Protein AF-A0A3D3G5K6-F1 (afdb_monomer_lite)

Organism: Acinetobacter radioresistens (NCBI:txid40216)

Sequence (55 aa):
MKKLLPTSTAGSLPKPSWLAEPEKLWSPWKLENEGLAEGKKDALRLALHEQQLAG

Structure (mmCIF, N/CA/C/O backbone):
data_AF-A0A3D3G5K6-F1
#
_entry.id   AF-A0A3D3G5K6-F1
#
loop_
_atom_site.group_PDB
_atom_site.id
_atom_site.type_symbol
_atom_site.label_atom_id
_atom_site.label_alt_id
_atom_site.label_comp_id
_atom_site.label_asym_id
_atom_site.label_entity_id
_atom_site.label_seq_id
_atom_site.pdbx_PDB_ins_code
_atom_site.Cartn_x
_atom_site.Cartn_y
_atom_site.Cartn_z
_atom_site.occupancy
_atom_site.B_iso_or_equiv
_atom_site.auth_seq_id
_atom_site.auth_comp_id
_atom_site.auth_asym_id
_atom_site.auth_atom_id
_atom_site.pdbx_PDB_model_num
ATOM 1 N N . MET A 1 1 ? -5.175 9.154 26.973 1.00 74.44 1 MET A N 1
ATOM 2 C CA . MET A 1 1 ? -6.293 8.235 27.295 1.00 74.44 1 MET A CA 1
ATOM 3 C C . MET A 1 1 ? -5.911 6.822 26.873 1.00 74.44 1 MET A C 1
ATOM 5 O O . MET A 1 1 ? -5.295 6.681 25.824 1.00 74.44 1 MET A O 1
ATOM 9 N N . LYS A 1 2 ? -6.228 5.789 27.663 1.00 87.50 2 LYS A N 1
ATOM 10 C CA . LYS A 1 2 ? -5.992 4.383 27.282 1.00 87.50 2 LYS A CA 1
ATOM 11 C C . LYS A 1 2 ? -7.123 3.931 26.343 1.00 87.50 2 LYS A C 1
ATOM 13 O O . LYS A 1 2 ? -8.280 4.014 26.747 1.00 87.50 2 LYS A O 1
ATOM 18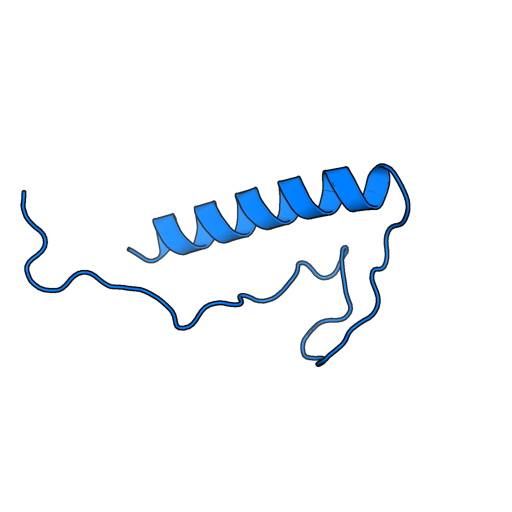 N N . LYS A 1 3 ? -6.817 3.507 25.105 1.00 90.00 3 LYS A N 1
ATOM 19 C CA . LYS A 1 3 ? -7.828 2.964 24.169 1.00 90.00 3 LYS A CA 1
ATO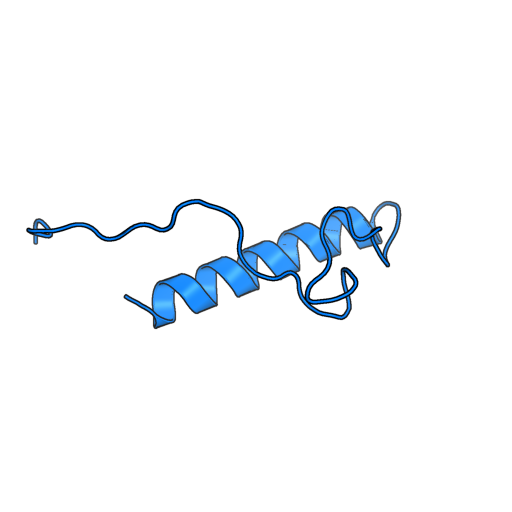M 20 C C . LYS A 1 3 ? -8.376 1.642 24.743 1.00 90.00 3 LYS A C 1
ATOM 22 O O . LYS A 1 3 ? -7.584 0.773 25.098 1.00 90.00 3 LYS A O 1
ATOM 27 N N . LEU A 1 4 ? -9.704 1.511 24.855 1.00 96.38 4 LEU A N 1
ATOM 28 C CA . LEU A 1 4 ? -10.373 0.322 25.418 1.00 96.38 4 LEU A CA 1
ATOM 29 C C . LEU A 1 4 ? -10.225 -0.905 24.506 1.00 96.38 4 LEU A C 1
ATOM 31 O O . LEU A 1 4 ? -9.954 -1.999 24.987 1.00 96.38 4 LEU A O 1
ATOM 35 N N . LEU A 1 5 ? -10.360 -0.693 23.195 1.00 96.44 5 LEU A N 1
ATOM 36 C CA . LEU A 1 5 ? -10.194 -1.700 22.149 1.00 96.44 5 LEU A CA 1
ATOM 37 C C . LEU A 1 5 ? -9.234 -1.136 21.088 1.00 96.44 5 LEU A C 1
ATOM 39 O O . LEU A 1 5 ? -9.679 -0.412 20.196 1.00 96.44 5 LEU A O 1
ATOM 43 N N . PRO A 1 6 ? -7.912 -1.352 21.208 1.00 95.81 6 PRO A N 1
ATOM 44 C CA . PRO A 1 6 ? -6.969 -0.898 20.193 1.00 95.81 6 PRO A CA 1
ATOM 45 C C . PRO A 1 6 ? -7.190 -1.675 18.889 1.00 95.81 6 PRO A C 1
ATOM 47 O O . PRO A 1 6 ? -7.233 -2.904 18.889 1.00 95.81 6 PRO A O 1
ATOM 50 N N . THR A 1 7 ? -7.339 -0.955 17.782 1.00 96.69 7 THR A N 1
ATOM 51 C CA . THR A 1 7 ? -7.491 -1.525 16.441 1.00 96.69 7 THR A CA 1
ATOM 52 C C . THR A 1 7 ? -6.128 -1.781 15.800 1.00 96.69 7 THR A C 1
ATOM 54 O O . THR A 1 7 ? -5.161 -1.061 16.045 1.00 96.69 7 THR A O 1
ATOM 57 N N . SER A 1 8 ? -6.054 -2.826 14.979 1.00 97.00 8 SER A N 1
ATOM 58 C CA . SER A 1 8 ? -4.904 -3.152 14.132 1.00 97.00 8 SER A CA 1
ATOM 59 C C . SER A 1 8 ? -5.395 -3.929 12.912 1.00 97.00 8 SER A C 1
ATOM 61 O O . SER A 1 8 ? -6.482 -4.508 12.941 1.00 97.00 8 SER A O 1
ATOM 63 N N . THR A 1 9 ? -4.597 -3.970 11.849 1.00 97.56 9 THR A N 1
ATOM 64 C CA . THR A 1 9 ? -4.846 -4.837 10.691 1.00 97.56 9 THR A CA 1
ATOM 65 C C . THR A 1 9 ? -4.053 -6.141 10.812 1.00 97.56 9 THR A C 1
ATOM 67 O O . THR A 1 9 ? -3.185 -6.280 11.677 1.00 97.56 9 THR A O 1
ATOM 70 N N . ALA A 1 10 ? -4.339 -7.101 9.928 1.00 97.94 10 ALA A N 1
ATOM 71 C CA . ALA A 1 10 ? -3.566 -8.339 9.808 1.00 97.94 10 ALA A CA 1
ATOM 72 C C . ALA A 1 10 ? -2.176 -8.132 9.168 1.00 97.94 10 ALA A C 1
ATOM 74 O O . ALA A 1 10 ? -1.350 -9.041 9.205 1.00 97.94 10 ALA A O 1
ATOM 75 N N . GLY A 1 11 ? -1.916 -6.966 8.559 1.00 96.12 11 GLY A N 1
ATOM 76 C CA . GLY A 1 11 ? -0.642 -6.659 7.913 1.00 96.12 11 GLY A CA 1
ATOM 77 C C . GLY A 1 11 ? -0.790 -5.842 6.631 1.00 96.12 11 GLY A C 1
ATOM 78 O O . GLY A 1 11 ? -1.031 -4.641 6.679 1.00 96.12 11 GLY A O 1
ATOM 79 N N . SER A 1 12 ? -0.559 -6.483 5.483 1.00 96.44 12 SER A N 1
ATOM 80 C CA . SER A 1 12 ? -0.374 -5.814 4.189 1.00 96.44 12 SER A CA 1
ATOM 81 C C . SER A 1 12 ? -1.528 -4.895 3.785 1.00 96.44 12 SER A C 1
A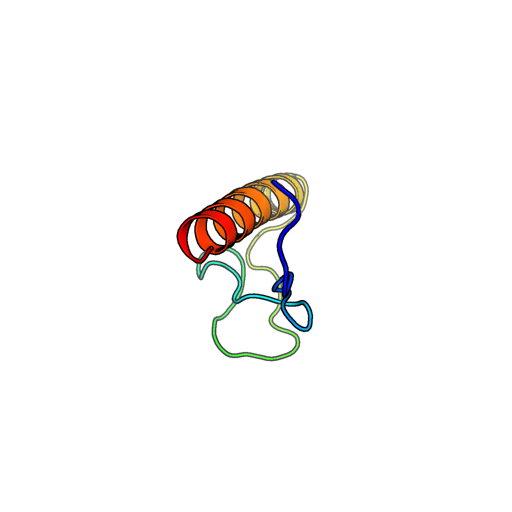TOM 83 O O . SER A 1 12 ? -2.692 -5.269 3.906 1.00 96.44 12 SER A O 1
ATOM 85 N N . LEU A 1 13 ? -1.177 -3.762 3.177 1.00 97.69 13 LEU A N 1
ATOM 86 C CA . LEU A 1 13 ?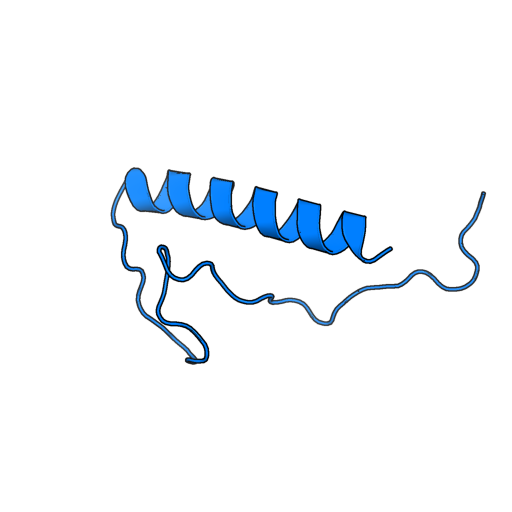 -2.091 -2.862 2.472 1.00 97.69 13 LEU A CA 1
ATOM 87 C C . LEU A 1 13 ? -1.761 -2.838 0.965 1.00 97.69 13 LEU A C 1
ATOM 89 O O . LEU A 1 13 ? -0.650 -3.242 0.582 1.00 97.69 13 LEU A O 1
ATOM 93 N N . PRO A 1 14 ? -2.697 -2.404 0.097 1.00 98.00 14 PRO A N 1
ATOM 94 C CA . PRO A 1 14 ? -2.448 -2.272 -1.336 1.00 98.00 14 PRO A CA 1
ATOM 95 C C . PRO A 1 14 ? -1.239 -1.378 -1.623 1.00 98.00 14 PRO A C 1
ATOM 97 O O . PRO A 1 14 ? -1.060 -0.325 -1.016 1.00 98.00 14 PRO A O 1
ATOM 100 N N . LYS A 1 15 ? -0.387 -1.799 -2.560 1.00 98.50 15 LYS A N 1
ATOM 101 C CA . LYS A 1 15 ? 0.723 -0.960 -3.027 1.00 98.50 15 LYS A CA 1
ATOM 102 C C . LYS A 1 15 ? 0.183 0.077 -4.016 1.00 98.50 15 LYS A C 1
ATOM 104 O O . LYS A 1 15 ? -0.693 -0.273 -4.808 1.00 98.50 15 LYS A O 1
ATOM 109 N N . PRO A 1 16 ? 0.736 1.302 -4.049 1.00 98.44 16 PRO A N 1
ATOM 110 C CA . PRO A 1 16 ? 0.400 2.262 -5.090 1.00 98.44 16 PRO A CA 1
ATOM 111 C C . PRO A 1 16 ? 0.649 1.692 -6.492 1.00 98.44 16 PRO A C 1
ATOM 113 O O . PRO A 1 16 ? 1.637 0.986 -6.718 1.00 98.44 16 PRO A O 1
ATOM 116 N N . SER A 1 17 ? -0.217 2.033 -7.448 1.00 98.31 17 SER A N 1
ATOM 117 C CA . SER A 1 17 ? -0.188 1.481 -8.813 1.00 98.31 17 SER A CA 1
ATOM 118 C C . SER A 1 17 ? 1.088 1.819 -9.588 1.00 98.31 17 SER A C 1
ATOM 120 O O . SER A 1 17 ? 1.432 1.125 -10.545 1.00 98.31 17 SER A O 1
ATOM 122 N N . TRP A 1 18 ? 1.816 2.860 -9.183 1.00 98.44 18 TRP A N 1
ATOM 123 C CA . TRP A 1 18 ? 3.120 3.215 -9.741 1.00 98.44 18 TRP A CA 1
ATOM 124 C C . TRP A 1 18 ? 4.263 2.332 -9.213 1.00 98.44 18 TRP A C 1
ATOM 126 O O . TRP A 1 18 ? 5.316 2.278 -9.838 1.00 98.44 18 TRP A O 1
ATOM 136 N N . LEU A 1 19 ? 4.063 1.598 -8.111 1.00 98.69 19 LEU A N 1
ATOM 137 C CA . LEU A 1 19 ? 5.084 0.752 -7.485 1.00 98.69 19 LEU A CA 1
ATOM 138 C C . LEU A 1 19 ? 4.928 -0.739 -7.836 1.00 98.69 19 LEU A C 1
ATOM 140 O O . LEU A 1 19 ? 5.928 -1.449 -7.953 1.00 98.69 19 LEU A O 1
ATOM 144 N N . ALA A 1 20 ? 3.691 -1.215 -8.001 1.00 98.62 20 ALA A N 1
ATOM 145 C CA . ALA A 1 20 ? 3.358 -2.602 -8.335 1.00 98.62 20 ALA A CA 1
ATOM 146 C C . ALA A 1 20 ? 2.000 -2.689 -9.066 1.00 98.62 20 ALA A C 1
ATOM 148 O O . ALA A 1 20 ? 1.216 -1.740 -9.054 1.00 98.62 20 ALA A O 1
ATOM 149 N N . GLU A 1 21 ? 1.723 -3.811 -9.729 1.00 98.38 21 GLU A N 1
ATOM 150 C CA . GLU A 1 21 ? 0.407 -4.132 -10.293 1.00 98.38 21 GLU A CA 1
ATOM 151 C C . GLU A 1 21 ? -0.627 -4.288 -9.156 1.00 98.38 21 GLU A C 1
ATOM 153 O O . GLU A 1 21 ? -0.372 -5.034 -8.202 1.00 98.38 21 GLU A O 1
ATOM 158 N N . PRO A 1 22 ? -1.769 -3.577 -9.210 1.00 98.06 22 PRO A N 1
ATOM 159 C CA . PRO A 1 22 ? -2.839 -3.724 -8.225 1.00 98.06 22 PRO A CA 1
ATOM 160 C C . PRO A 1 22 ? -3.432 -5.138 -8.197 1.00 98.06 22 PRO A C 1
ATOM 162 O O . PRO A 1 22 ? -3.366 -5.866 -9.182 1.00 98.06 22 PRO A O 1
ATOM 165 N N . GLU A 1 23 ? -4.033 -5.506 -7.060 1.00 97.56 23 GLU A N 1
ATOM 166 C CA . GLU A 1 23 ? -4.888 -6.703 -6.914 1.00 97.56 23 GLU A CA 1
ATOM 167 C C . GLU A 1 23 ? -4.231 -8.042 -7.302 1.00 97.56 23 GLU A C 1
ATOM 169 O O . GLU A 1 23 ? -4.903 -9.027 -7.602 1.00 97.56 23 GLU A O 1
ATOM 174 N N . LYS A 1 24 ? -2.897 -8.109 -7.238 1.00 96.94 24 LYS A N 1
ATOM 175 C CA . LYS A 1 24 ? -2.126 -9.286 -7.640 1.00 96.94 24 LYS A CA 1
ATOM 176 C C . LYS A 1 24 ? -1.165 -9.751 -6.557 1.00 96.94 24 LYS A C 1
ATOM 178 O O . LYS A 1 24 ? -0.313 -9.000 -6.071 1.00 96.94 24 LYS A O 1
ATOM 183 N N . LEU A 1 25 ? -1.265 -11.033 -6.214 1.00 97.44 25 LEU A N 1
ATOM 184 C CA . LEU A 1 25 ? -0.273 -11.692 -5.370 1.00 97.44 25 LEU A CA 1
ATOM 185 C C . LEU A 1 25 ? 1.053 -11.825 -6.123 1.00 97.44 25 LEU A C 1
ATOM 187 O O . LEU A 1 25 ? 1.073 -12.093 -7.322 1.00 97.44 25 LEU A O 1
ATOM 191 N N . TRP A 1 26 ? 2.159 -11.622 -5.405 1.00 96.88 26 TRP A N 1
ATOM 192 C CA . TRP A 1 26 ? 3.516 -11.634 -5.967 1.00 96.88 26 TRP A CA 1
ATOM 193 C C . TRP A 1 26 ? 3.703 -10.711 -7.185 1.00 96.88 26 TRP A C 1
ATOM 195 O O . TRP A 1 26 ? 4.483 -11.024 -8.081 1.00 96.88 26 TRP A O 1
ATOM 205 N N . SER A 1 27 ? 3.017 -9.559 -7.221 1.00 97.88 27 SER A N 1
ATOM 206 C CA . SER A 1 27 ? 3.278 -8.550 -8.254 1.00 97.88 27 SER A CA 1
ATOM 207 C C . SER A 1 27 ? 4.763 -8.163 -8.266 1.00 97.88 27 SER A C 1
ATOM 209 O O . SER A 1 27 ? 5.297 -7.813 -7.205 1.00 97.88 27 SER A O 1
ATOM 211 N N . PRO A 1 28 ? 5.415 -8.133 -9.443 1.00 98.19 28 PRO A N 1
ATOM 212 C CA . PRO A 1 28 ? 6.756 -7.584 -9.563 1.00 98.19 28 PRO A CA 1
ATOM 213 C C . PRO A 1 28 ? 6.759 -6.090 -9.217 1.00 98.19 28 PRO A C 1
ATOM 215 O O . PRO A 1 28 ? 5.728 -5.408 -9.289 1.00 98.19 28 PRO A O 1
ATOM 218 N N . TRP A 1 29 ? 7.931 -5.588 -8.833 1.00 98.50 29 TRP A N 1
ATOM 219 C CA . TRP A 1 29 ? 8.158 -4.158 -8.658 1.00 98.50 29 TRP A CA 1
ATOM 220 C C . TRP A 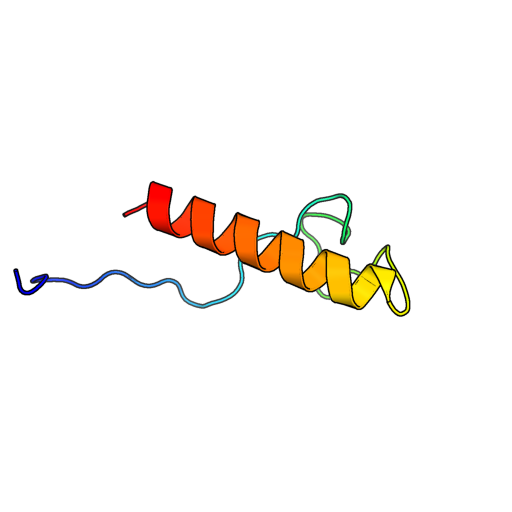1 29 ? 8.259 -3.479 -10.024 1.00 98.50 29 TRP A C 1
ATOM 222 O O . TRP A 1 29 ? 8.868 -4.024 -10.938 1.00 98.50 29 TRP A O 1
ATOM 232 N N . LYS A 1 30 ? 7.673 -2.286 -10.153 1.00 98.56 30 LYS A N 1
ATOM 233 C CA . LYS A 1 30 ? 7.797 -1.450 -11.360 1.00 98.56 30 LYS A CA 1
ATOM 234 C C . LYS A 1 30 ? 9.054 -0.578 -11.365 1.00 98.56 30 LYS A C 1
ATOM 236 O O . LYS A 1 30 ? 9.439 -0.077 -12.414 1.00 98.56 30 LYS A O 1
ATOM 241 N N . LEU A 1 31 ? 9.649 -0.369 -10.191 1.00 98.62 31 LEU A N 1
ATOM 242 C CA . LEU A 1 31 ? 10.864 0.418 -9.989 1.00 98.62 31 LEU A CA 1
ATOM 243 C C . LEU A 1 31 ? 12.030 -0.500 -9.621 1.00 98.62 31 LEU A C 1
ATOM 245 O O . LEU A 1 31 ? 11.825 -1.578 -9.059 1.00 98.62 31 LEU A O 1
ATOM 249 N N . GLU A 1 32 ? 13.250 -0.024 -9.856 1.00 98.56 32 GLU A N 1
ATOM 250 C CA . GLU A 1 32 ? 14.493 -0.752 -9.591 1.00 98.56 32 GLU A CA 1
ATOM 251 C C . GLU A 1 32 ? 15.510 0.123 -8.842 1.00 98.56 32 GLU A C 1
ATOM 253 O O . GLU A 1 32 ? 15.373 1.347 -8.783 1.00 98.56 32 GLU A O 1
ATOM 258 N N . ASN A 1 33 ? 16.533 -0.514 -8.262 1.00 98.06 33 ASN A N 1
ATOM 259 C CA . ASN A 1 33 ? 17.668 0.138 -7.595 1.00 98.06 33 ASN A CA 1
ATOM 260 C C . ASN A 1 33 ? 17.237 1.204 -6.565 1.00 98.06 33 ASN A C 1
ATOM 262 O O . ASN A 1 33 ? 16.380 0.946 -5.715 1.00 98.06 33 ASN A O 1
ATOM 266 N N . GLU A 1 34 ? 17.833 2.396 -6.618 1.00 98.50 34 GLU A N 1
ATOM 267 C CA . GLU A 1 34 ? 17.527 3.507 -5.712 1.00 98.50 34 GLU A CA 1
ATOM 268 C C . GLU A 1 34 ? 16.070 3.961 -5.829 1.00 98.50 34 GLU A C 1
ATOM 270 O O . GLU A 1 34 ? 15.413 4.159 -4.807 1.00 98.50 34 GLU A O 1
ATOM 275 N N . GLY A 1 35 ? 15.517 3.989 -7.047 1.00 98.62 35 GLY A N 1
ATOM 276 C CA . GLY A 1 35 ? 14.110 4.322 -7.273 1.00 98.62 35 GLY A CA 1
ATOM 277 C C . GLY A 1 35 ? 13.158 3.354 -6.567 1.00 98.62 35 GLY A C 1
ATOM 278 O O . GLY A 1 35 ? 12.136 3.766 -6.020 1.00 98.62 35 GLY A O 1
ATOM 279 N N . LEU A 1 36 ? 13.509 2.065 -6.484 1.00 98.81 36 LEU A N 1
ATOM 280 C CA . LEU A 1 36 ? 12.743 1.099 -5.695 1.00 98.81 36 LEU A CA 1
ATOM 281 C C . LEU A 1 36 ? 12.850 1.366 -4.190 1.00 98.81 36 LEU A C 1
ATOM 283 O O . LEU A 1 36 ? 11.864 1.218 -3.463 1.00 98.81 36 LEU A O 1
ATOM 287 N N . ALA A 1 37 ? 14.038 1.722 -3.704 1.00 98.75 37 ALA A N 1
ATOM 288 C CA . ALA A 1 37 ? 14.252 2.022 -2.293 1.00 98.75 37 ALA A CA 1
ATOM 289 C C . ALA A 1 37 ? 13.475 3.275 -1.855 1.00 98.75 37 ALA A C 1
ATOM 291 O O . ALA A 1 37 ? 12.840 3.263 -0.798 1.00 98.75 37 ALA A O 1
ATOM 292 N N . GLU A 1 38 ? 13.482 4.327 -2.671 1.00 98.81 38 GLU A N 1
ATOM 293 C CA . GLU A 1 38 ? 12.713 5.553 -2.446 1.00 98.81 38 GLU A CA 1
ATOM 294 C C . GLU A 1 38 ? 11.211 5.301 -2.570 1.00 98.81 38 GLU A C 1
ATOM 296 O O . GLU A 1 38 ? 10.464 5.582 -1.632 1.00 98.81 38 GLU A O 1
ATOM 301 N N . GLY A 1 39 ? 10.780 4.631 -3.641 1.00 98.75 39 GLY A N 1
ATOM 302 C CA . GLY A 1 39 ? 9.377 4.293 -3.860 1.00 98.75 39 GLY A CA 1
ATOM 303 C C . GLY A 1 39 ? 8.775 3.459 -2.726 1.00 98.75 39 GLY A C 1
ATOM 304 O O . GLY A 1 39 ? 7.637 3.681 -2.316 1.00 98.75 39 GLY A O 1
ATOM 305 N N . LYS A 1 40 ? 9.543 2.539 -2.129 1.00 98.75 40 LYS A N 1
ATOM 306 C CA . LYS A 1 40 ? 9.099 1.803 -0.933 1.00 98.75 40 LYS A CA 1
ATOM 307 C C . LYS A 1 40 ? 8.902 2.712 0.282 1.00 98.75 40 LYS A C 1
ATOM 309 O O . LYS A 1 40 ? 7.946 2.505 1.028 1.00 98.75 40 LYS A O 1
ATOM 314 N N . LYS A 1 41 ? 9.775 3.703 0.497 1.00 98.81 41 LYS A N 1
ATOM 315 C CA . LYS A 1 41 ? 9.632 4.671 1.599 1.00 98.81 41 LYS A CA 1
ATOM 316 C C . LYS A 1 41 ? 8.414 5.567 1.390 1.00 98.81 41 LYS A C 1
ATOM 318 O O . LYS A 1 41 ? 7.685 5.820 2.345 1.00 98.81 41 LYS A O 1
ATOM 323 N N . ASP A 1 42 ? 8.160 5.996 0.160 1.00 98.81 42 ASP A N 1
ATOM 324 C CA . ASP A 1 42 ? 6.995 6.822 -0.162 1.00 98.81 42 ASP A CA 1
ATOM 325 C C . ASP A 1 42 ? 5.687 6.046 -0.020 1.00 98.81 42 ASP A C 1
ATOM 327 O O . ASP A 1 42 ? 4.765 6.516 0.644 1.00 98.81 42 ASP A O 1
ATOM 331 N N . ALA A 1 43 ? 5.630 4.811 -0.523 1.00 98.75 43 ALA A N 1
ATOM 332 C CA . ALA A 1 43 ? 4.479 3.938 -0.311 1.00 98.75 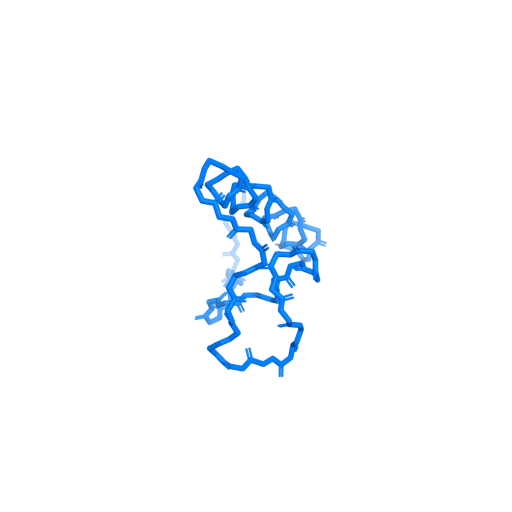43 ALA A CA 1
ATOM 333 C C . ALA A 1 43 ? 4.221 3.662 1.181 1.00 98.75 43 ALA A C 1
ATOM 335 O O . ALA A 1 43 ? 3.067 3.619 1.601 1.00 98.75 43 ALA A O 1
ATOM 336 N N . LEU A 1 44 ? 5.273 3.529 2.000 1.00 98.69 44 LEU A N 1
ATOM 337 C CA . LEU A 1 44 ? 5.131 3.377 3.450 1.00 98.69 44 LEU A CA 1
ATOM 338 C C . LEU A 1 44 ? 4.515 4.623 4.102 1.00 98.69 44 LEU A C 1
ATOM 340 O O . LEU A 1 44 ? 3.648 4.490 4.964 1.00 98.69 44 LEU A O 1
ATOM 344 N N . ARG A 1 45 ? 4.936 5.827 3.695 1.00 98.69 45 ARG A N 1
ATOM 345 C CA . ARG A 1 45 ? 4.355 7.085 4.193 1.00 98.69 45 ARG A CA 1
ATOM 346 C C . ARG A 1 45 ? 2.874 7.199 3.843 1.00 98.69 45 ARG A C 1
ATOM 348 O O . ARG A 1 45 ? 2.089 7.561 4.713 1.00 98.69 45 ARG A O 1
ATOM 355 N N . LEU A 1 46 ? 2.500 6.853 2.610 1.00 98.62 46 LEU A N 1
ATOM 356 C CA . LEU A 1 46 ? 1.102 6.838 2.170 1.00 98.62 46 LEU A CA 1
ATOM 357 C C . LEU A 1 46 ? 0.271 5.853 2.998 1.00 98.62 46 LEU A C 1
ATOM 359 O O . LEU A 1 46 ? -0.732 6.243 3.583 1.00 98.62 46 LEU A O 1
ATOM 363 N N . ALA A 1 47 ? 0.743 4.613 3.142 1.00 98.38 47 ALA A N 1
ATOM 364 C CA . ALA A 1 47 ? 0.058 3.592 3.928 1.00 98.38 47 ALA A CA 1
ATOM 365 C C . ALA A 1 47 ? -0.092 3.985 5.410 1.00 98.38 47 ALA A C 1
ATOM 367 O O . ALA A 1 47 ? -1.107 3.681 6.037 1.00 98.38 47 ALA A O 1
ATOM 368 N N . LEU A 1 48 ? 0.907 4.653 5.999 1.00 98.50 48 LEU A N 1
ATOM 369 C CA . LEU A 1 48 ? 0.808 5.185 7.361 1.00 98.50 48 LEU A CA 1
ATOM 370 C C . LEU A 1 48 ? -0.244 6.295 7.449 1.00 98.50 48 LEU A C 1
ATOM 372 O O . LEU A 1 48 ? -1.056 6.288 8.371 1.00 98.50 48 LEU A O 1
ATOM 376 N N . HIS A 1 49 ? -0.234 7.227 6.497 1.00 98.69 49 HIS A N 1
ATOM 377 C CA . HIS A 1 49 ? -1.195 8.322 6.448 1.00 98.69 49 HIS A CA 1
ATOM 378 C C . HIS A 1 49 ? -2.636 7.810 6.318 1.00 98.69 49 HIS A C 1
ATOM 380 O O . HIS A 1 49 ? -3.508 8.241 7.067 1.00 98.69 49 HIS A O 1
ATOM 386 N N . GLU A 1 50 ? -2.877 6.839 5.437 1.00 98.38 50 GLU A N 1
ATOM 387 C CA . GLU A 1 50 ? -4.191 6.213 5.260 1.00 98.38 50 GLU A CA 1
ATOM 388 C C . GLU A 1 50 ? -4.671 5.499 6.529 1.00 98.38 50 GLU A C 1
ATOM 390 O O . GLU A 1 50 ? -5.827 5.647 6.916 1.00 98.38 50 GLU A O 1
ATOM 395 N N . GLN A 1 51 ? -3.785 4.780 7.227 1.00 98.50 51 GLN A N 1
ATOM 396 C CA . GLN A 1 51 ? -4.128 4.151 8.507 1.00 98.50 51 GLN A CA 1
ATOM 397 C C . GLN A 1 51 ? -4.479 5.185 9.581 1.00 98.50 51 GLN A C 1
ATOM 399 O O . GLN A 1 51 ? -5.466 5.008 10.285 1.00 98.50 51 GLN A O 1
ATOM 404 N N . GLN A 1 52 ? -3.719 6.281 9.682 1.00 98.12 52 GLN A N 1
ATOM 405 C CA . GLN A 1 52 ? -4.005 7.367 10.628 1.00 98.12 52 GLN A CA 1
ATOM 406 C C . GLN A 1 52 ? -5.335 8.068 10.333 1.00 98.12 52 GLN A C 1
ATOM 408 O O . GLN A 1 52 ? -6.048 8.440 11.262 1.00 98.12 52 GLN A O 1
ATOM 413 N N . LEU A 1 53 ? -5.671 8.245 9.052 1.00 98.38 53 LEU A N 1
ATOM 414 C CA . LEU A 1 53 ? -6.974 8.764 8.638 1.00 98.38 53 LEU A CA 1
ATOM 415 C C . LEU A 1 53 ? -8.118 7.789 8.962 1.00 98.38 53 LEU A C 1
ATOM 417 O O . LEU A 1 53 ? -9.248 8.232 9.154 1.00 98.38 53 LEU A O 1
ATOM 421 N N . ALA A 1 54 ? -7.834 6.486 9.043 1.00 97.88 54 ALA A N 1
ATOM 422 C CA . ALA A 1 54 ? -8.819 5.451 9.340 1.00 97.88 54 ALA A CA 1
ATOM 423 C C . ALA A 1 54 ? -9.097 5.227 10.848 1.00 97.88 54 ALA A C 1
ATOM 425 O O . ALA A 1 54 ? -10.144 4.655 11.161 1.00 97.88 54 ALA A O 1
ATOM 426 N N . GLY A 1 55 ? -8.230 5.670 11.780 1.00 92.19 55 GLY A N 1
ATOM 427 C CA . GLY A 1 55 ? -8.486 5.680 13.247 1.00 92.19 55 GLY A CA 1
ATOM 428 C C . GLY A 1 55 ? -7.339 5.205 14.150 1.00 92.19 55 GLY A C 1
ATOM 429 O O . GLY A 1 55 ? -7.554 5.072 15.389 1.00 92.19 55 GLY A O 1
#

Foldseek 3Di:
DDDPDDDDDPDDDFFPVQQFPTPDDPTDGNDDDVRNVVSVVVSVVVVVVVVVVVD

Secondary structure (DSSP, 8-state):
---SS----SS--PPPTTTB-TT-TTPPBS--HHHHHHHHHHHHHHHHHHHHHH-

InterPro domains:
  IPR038071 UROD/MetE-like superfamily [G3DSA:3.20.20.210] (1-55)

pLDDT: mean 97.18, std 3.72, range [74.44, 98.81]

Radius of gyration: 14.01 Å; chains: 1; bounding box: 28×20×39 Å